Protein AF-A0A7L4PM98-F1 (afdb_monomer)

pLDDT: mean 96.95, std 4.17, range [67.25, 98.81]

Foldseek 3Di:
DKKKKFKAAPVRHTPDIAMDNDQLVNLVVRLVVCVVVVHQQLRIEMEIADEAELSNLVSCLVSNNQEYAYLAYYDPNSLVSCQVSNHWYWYNDDDPDIDTRGNCVVPPDPD

Nearest PDB structures (foldseek):
  2pw9-assembly2_C  TM=9.571E-01  e=1.032E-12  Desulfotalea psychrophila LSv54
  2pw9-assembly1_B  TM=9.572E-01  e=1.253E-12  Desulfotalea psychrophila LSv54
  2pw9-assembly1_A  TM=9.588E-01  e=4.545E-12  Desulfotalea psychrophila LSv54
  2pw9-assembly2_D  TM=9.562E-01  e=6.272E-12  Desulfotalea psychrophila LSv54
  4pde-assembly1_A-2  TM=9.579E-01  e=1.069E-10  Escherichia coli

Structure (mmCIF, N/CA/C/O backbone):
data_AF-A0A7L4PM98-F1
#
_entry.id   AF-A0A7L4PM98-F1
#
loop_
_atom_site.group_PDB
_atom_site.id
_atom_site.type_symbol
_atom_site.label_atom_id
_atom_site.label_alt_id
_atom_site.label_comp_id
_atom_site.label_asym_id
_atom_site.label_entity_id
_atom_site.l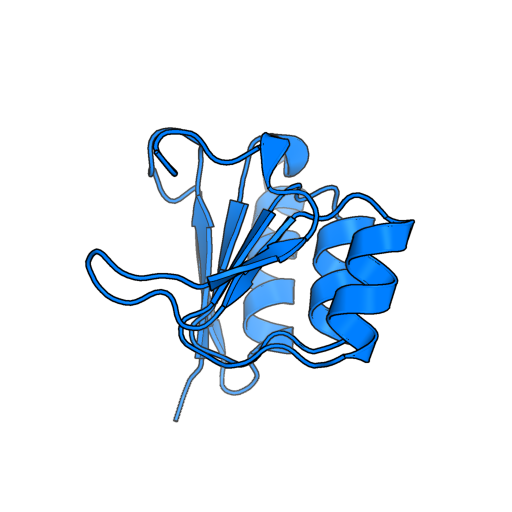abel_seq_id
_atom_site.pdbx_PDB_ins_code
_atom_site.Cartn_x
_atom_site.Cartn_y
_atom_site.Cartn_z
_atom_site.occupancy
_atom_site.B_iso_or_equiv
_atom_site.auth_seq_id
_atom_site.auth_comp_id
_atom_site.auth_asym_id
_atom_site.auth_atom_id
_atom_site.pdbx_PDB_model_num
ATOM 1 N N . GLY A 1 1 ? 12.177 -10.073 -11.512 1.00 82.44 1 GLY A N 1
ATOM 2 C CA . GLY A 1 1 ? 11.255 -10.458 -10.426 1.00 82.44 1 GLY A CA 1
ATOM 3 C C . 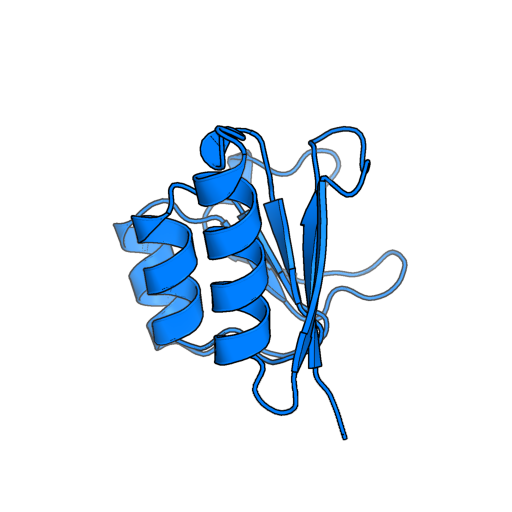GLY A 1 1 ? 10.091 -9.494 -10.414 1.00 82.44 1 GLY A C 1
ATOM 4 O O . GLY A 1 1 ? 10.287 -8.357 -10.826 1.00 82.44 1 GLY A O 1
ATOM 5 N N . THR A 1 2 ? 8.908 -9.945 -10.006 1.00 95.50 2 THR A N 1
ATOM 6 C CA . THR A 1 2 ? 7.680 -9.137 -9.957 1.00 95.50 2 THR A CA 1
ATOM 7 C C . THR A 1 2 ? 7.338 -8.726 -8.525 1.00 95.50 2 THR A C 1
ATOM 9 O O . THR A 1 2 ? 7.875 -9.258 -7.550 1.00 95.50 2 THR A O 1
ATOM 12 N N . HIS A 1 3 ? 6.441 -7.755 -8.411 1.00 98.06 3 HIS A N 1
ATOM 13 C CA . HIS A 1 3 ? 5.789 -7.328 -7.190 1.00 98.06 3 HIS A CA 1
ATOM 14 C C . HIS A 1 3 ? 4.278 -7.470 -7.336 1.00 98.06 3 HIS A C 1
ATOM 16 O O . HIS A 1 3 ? 3.708 -7.051 -8.340 1.00 98.06 3 HIS A O 1
ATOM 22 N N . SER A 1 4 ? 3.640 -7.970 -6.284 1.00 98.25 4 SER A N 1
ATOM 23 C CA . SER A 1 4 ? 2.183 -8.020 -6.168 1.00 98.25 4 SER A CA 1
ATOM 24 C C . SER A 1 4 ? 1.699 -7.021 -5.113 1.00 98.25 4 SER A C 1
ATOM 26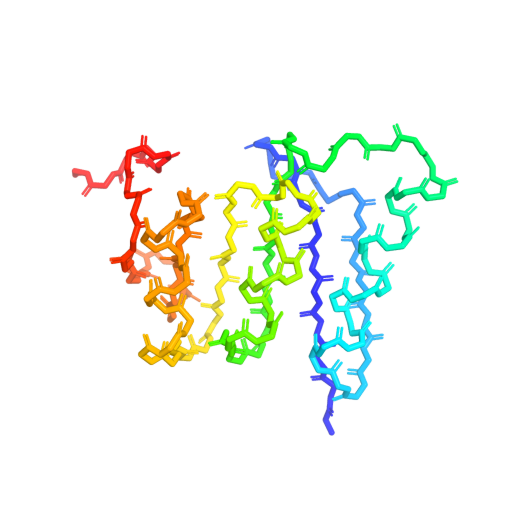 O O . SER A 1 4 ? 2.362 -6.828 -4.078 1.00 98.25 4 SER A O 1
ATOM 28 N N . VAL A 1 5 ? 0.558 -6.390 -5.388 1.00 98.75 5 VAL A N 1
ATOM 29 C CA . VAL A 1 5 ? -0.224 -5.577 -4.451 1.00 98.75 5 VAL A CA 1
ATOM 30 C C . VAL A 1 5 ? -1.669 -6.052 -4.503 1.00 98.75 5 VAL A C 1
ATOM 32 O O . VAL A 1 5 ? -2.252 -6.123 -5.580 1.00 98.75 5 VAL A O 1
ATOM 35 N N . GLY A 1 6 ? -2.243 -6.377 -3.348 1.00 98.69 6 GLY A N 1
ATOM 36 C CA . GLY A 1 6 ? -3.667 -6.676 -3.235 1.00 98.69 6 GLY A CA 1
ATOM 37 C C . GLY A 1 6 ? -4.393 -5.649 -2.382 1.00 98.69 6 GLY A C 1
ATOM 38 O O . GLY A 1 6 ? -3.803 -5.098 -1.451 1.00 98.69 6 GLY A O 1
ATOM 39 N N . LEU A 1 7 ? -5.662 -5.414 -2.705 1.00 98.81 7 LEU A N 1
ATOM 40 C CA . LEU A 1 7 ? -6.594 -4.653 -1.878 1.00 98.81 7 LEU A CA 1
ATOM 41 C C . LEU A 1 7 ? -7.601 -5.623 -1.272 1.00 98.81 7 LEU A C 1
ATOM 43 O O . LEU A 1 7 ? -8.203 -6.426 -1.988 1.00 98.81 7 LEU A O 1
ATOM 47 N N . PHE A 1 8 ? -7.751 -5.565 0.045 1.00 98.69 8 PHE A N 1
ATOM 48 C CA . PHE A 1 8 ? -8.512 -6.537 0.821 1.00 98.69 8 PHE A CA 1
ATOM 49 C C . PHE A 1 8 ? -9.530 -5.838 1.706 1.00 98.69 8 PHE A C 1
ATOM 51 O O . PHE A 1 8 ? -9.220 -4.812 2.305 1.00 98.69 8 PHE A O 1
ATOM 58 N N . SER A 1 9 ? -10.720 -6.418 1.831 1.00 97.69 9 SER A N 1
ATOM 59 C CA . SER A 1 9 ? -11.698 -5.985 2.825 1.00 97.69 9 SER A CA 1
ATOM 60 C C . SER A 1 9 ? -11.225 -6.324 4.237 1.00 97.69 9 SER A C 1
ATOM 62 O O . SER A 1 9 ? -10.346 -7.167 4.435 1.00 97.69 9 SER A O 1
ATOM 64 N N . GLN A 1 10 ? -11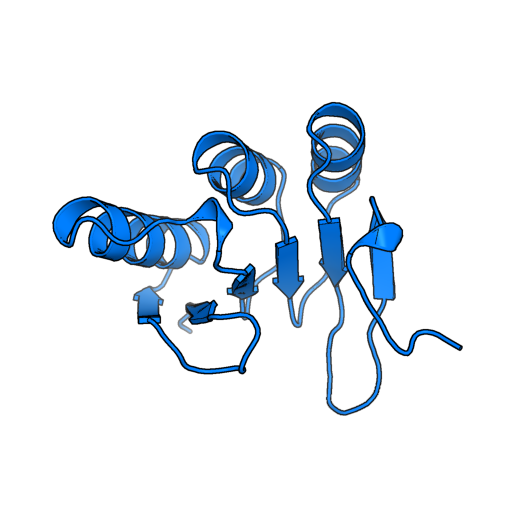.863 -5.734 5.249 1.00 93.19 10 GLN A N 1
ATOM 65 C CA . GLN A 1 10 ? -11.606 -6.078 6.652 1.00 93.19 10 GLN A CA 1
ATOM 66 C C . GLN A 1 10 ? -11.777 -7.582 6.950 1.00 93.19 10 GLN A C 1
ATOM 68 O O . GLN A 1 10 ? -11.084 -8.119 7.812 1.00 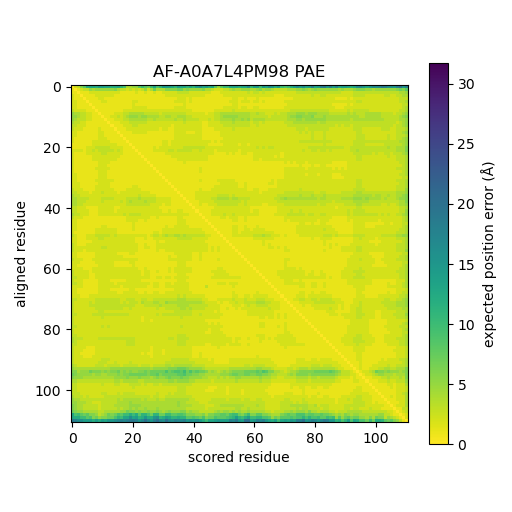93.19 10 GLN A O 1
ATOM 73 N N . GLY A 1 11 ? -12.657 -8.274 6.216 1.00 93.56 11 GLY A N 1
ATOM 74 C CA . GLY A 1 11 ? -12.855 -9.725 6.318 1.00 93.56 11 GLY A CA 1
ATOM 75 C C . GLY A 1 11 ? -11.750 -10.567 5.666 1.00 93.56 11 GLY A C 1
ATOM 76 O O . GLY A 1 11 ? -11.821 -11.791 5.700 1.00 93.56 11 GLY A O 1
ATOM 77 N N . GLY A 1 12 ? -10.742 -9.937 5.056 1.00 93.75 12 GLY A N 1
ATOM 78 C CA . GLY A 1 12 ? -9.645 -10.610 4.361 1.00 93.75 12 GLY A CA 1
ATOM 79 C C . GLY A 1 12 ? -9.984 -11.064 2.940 1.00 93.75 12 GLY A C 1
ATOM 80 O O . GLY A 1 12 ? -9.179 -11.754 2.315 1.00 93.75 12 GLY A O 1
ATOM 81 N N . GLN A 1 13 ? -11.146 -10.680 2.403 1.00 97.44 13 GLN A N 1
ATOM 82 C CA . GLN A 1 13 ? -11.504 -10.975 1.019 1.00 97.44 13 GLN A CA 1
ATOM 83 C C . GLN A 1 13 ? -10.748 -10.033 0.082 1.00 97.44 13 GLN A C 1
ATOM 85 O O . GLN A 1 13 ? -10.788 -8.817 0.258 1.00 97.44 13 GLN A O 1
ATOM 90 N N . ALA A 1 14 ? -10.069 -10.587 -0.920 1.00 97.88 14 ALA A N 1
ATOM 91 C CA . ALA A 1 14 ? -9.414 -9.784 -1.943 1.00 97.88 14 ALA A CA 1
ATOM 92 C C . ALA A 1 14 ? -10.465 -9.150 -2.865 1.00 97.88 14 ALA A C 1
ATOM 94 O O . ALA A 1 14 ? -11.243 -9.868 -3.488 1.00 97.88 14 ALA A O 1
ATOM 95 N N . ALA A 1 15 ? -10.450 -7.823 -2.982 1.00 97.94 15 ALA A N 1
ATOM 96 C CA . ALA A 1 15 ? -11.157 -7.113 -4.046 1.00 97.94 15 ALA A CA 1
ATOM 97 C C . ALA A 1 15 ? -10.396 -7.245 -5.375 1.00 97.94 15 ALA A C 1
ATOM 99 O O . ALA A 1 15 ? -10.991 -7.429 -6.431 1.00 97.94 15 ALA A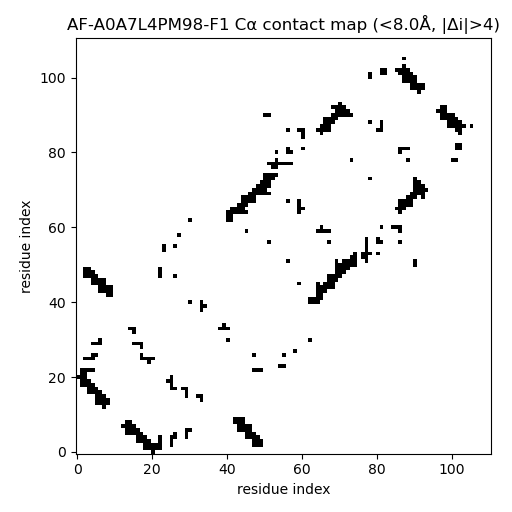 O 1
ATOM 100 N N . ILE A 1 16 ? -9.062 -7.176 -5.312 1.00 98.62 16 ILE A N 1
ATOM 101 C CA . ILE A 1 16 ? -8.163 -7.350 -6.455 1.00 98.62 16 ILE A CA 1
ATOM 102 C C . ILE A 1 16 ? -6.758 -7.713 -5.967 1.00 98.62 16 ILE A C 1
ATOM 104 O O . ILE A 1 16 ? -6.325 -7.270 -4.901 1.00 98.62 16 ILE A O 1
ATOM 108 N N . ILE A 1 17 ? -6.026 -8.487 -6.768 1.00 98.56 17 ILE A N 1
ATOM 109 C CA . ILE A 1 17 ? -4.575 -8.655 -6.660 1.00 98.56 17 ILE A CA 1
ATOM 110 C C . ILE A 1 17 ? -3.977 -8.293 -8.014 1.00 98.56 17 ILE A C 1
ATOM 112 O O . ILE A 1 17 ? -4.324 -8.889 -9.030 1.00 98.56 17 ILE A O 1
ATOM 116 N N . ALA A 1 18 ? -3.085 -7.310 -8.024 1.00 98.62 18 ALA A N 1
ATOM 117 C CA . ALA A 1 18 ? -2.408 -6.844 -9.219 1.00 98.62 18 ALA A CA 1
ATOM 118 C C . ALA A 1 18 ? -0.907 -7.121 -9.132 1.00 98.62 18 ALA A C 1
ATOM 120 O O . ALA A 1 18 ? -0.285 -6.956 -8.079 1.00 9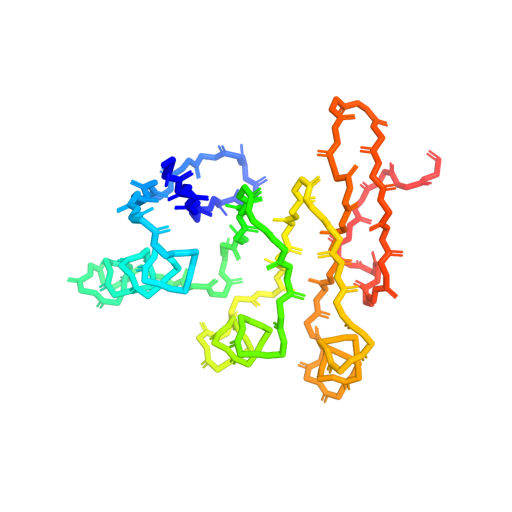8.62 18 ALA A O 1
ATOM 121 N N . GLU A 1 19 ? -0.321 -7.500 -10.265 1.00 98.56 19 GLU A N 1
ATOM 122 C CA . GLU A 1 19 ? 1.111 -7.750 -10.396 1.00 98.56 19 GLU A CA 1
ATOM 123 C C . GLU A 1 19 ? 1.753 -6.808 -11.411 1.00 98.56 19 GLU A C 1
ATOM 125 O O . GLU A 1 19 ? 1.153 -6.401 -12.415 1.00 98.56 19 GLU A O 1
ATOM 130 N N . ASP A 1 20 ? 3.004 -6.453 -11.142 1.00 98.69 20 ASP A N 1
ATOM 131 C CA . ASP A 1 20 ? 3.845 -5.710 -12.070 1.00 98.69 20 ASP A CA 1
ATOM 132 C C . ASP A 1 20 ? 5.331 -5.920 -11.751 1.00 98.69 20 ASP A C 1
ATOM 134 O O . ASP A 1 20 ? 5.693 -6.391 -10.675 1.00 98.69 20 ASP A O 1
ATOM 138 N N . ILE A 1 21 ? 6.221 -5.543 -12.666 1.00 98.19 21 ILE A N 1
ATOM 139 C CA . ILE A 1 21 ? 7.660 -5.483 -12.378 1.00 98.19 21 ILE A CA 1
ATOM 140 C C . ILE A 1 21 ? 7.931 -4.410 -11.307 1.00 98.19 21 ILE A C 1
ATOM 142 O O . ILE A 1 21 ? 8.765 -4.605 -10.422 1.00 98.19 21 ILE A O 1
ATOM 146 N N . GLY A 1 22 ? 7.207 -3.287 -11.348 1.00 97.88 22 GLY A N 1
ATOM 147 C CA . GLY A 1 22 ? 7.303 -2.199 -10.380 1.00 97.88 22 GLY A CA 1
ATOM 148 C C . GLY A 1 22 ? 6.219 -2.260 -9.303 1.00 97.88 22 GLY A C 1
ATOM 149 O O . GLY A 1 22 ? 5.029 -2.249 -9.596 1.00 97.88 22 GLY A O 1
ATOM 150 N N . ARG A 1 23 ? 6.604 -2.209 -8.022 1.00 97.81 23 ARG A N 1
ATOM 151 C CA . ARG A 1 23 ? 5.640 -2.161 -6.898 1.00 97.81 23 ARG A CA 1
ATOM 152 C C . ARG A 1 23 ? 4.674 -0.970 -6.952 1.00 97.81 23 ARG A C 1
ATOM 154 O O . ARG A 1 23 ? 3.557 -1.072 -6.459 1.00 97.81 23 ARG A O 1
ATOM 161 N N . HIS A 1 24 ? 5.109 0.147 -7.532 1.00 98.50 24 HIS A N 1
ATOM 162 C CA . HIS A 1 24 ? 4.280 1.338 -7.721 1.00 98.50 24 HIS A CA 1
ATOM 163 C C . HIS A 1 24 ? 3.175 1.076 -8.735 1.00 98.50 24 HIS A C 1
ATOM 165 O O . HIS A 1 24 ? 2.016 1.304 -8.426 1.00 98.50 24 HIS A O 1
ATOM 171 N N . ASN A 1 25 ? 3.529 0.490 -9.877 1.00 98.56 25 ASN A N 1
ATOM 172 C CA . ASN A 1 25 ? 2.576 0.119 -10.916 1.00 98.56 25 ASN A CA 1
ATOM 173 C C . ASN A 1 25 ? 1.592 -0.948 -10.424 1.00 98.56 25 ASN A C 1
ATOM 175 O O . ASN A 1 25 ? 0.413 -0.887 -10.747 1.00 98.56 25 ASN A O 1
ATOM 179 N N . ALA A 1 26 ? 2.054 -1.917 -9.625 1.00 98.75 26 ALA A N 1
ATOM 180 C CA . ALA A 1 26 ? 1.166 -2.907 -9.018 1.00 98.75 26 ALA A CA 1
ATOM 181 C C . ALA A 1 26 ? 0.108 -2.239 -8.117 1.00 98.75 26 ALA A C 1
ATOM 183 O O . ALA A 1 26 ? -1.068 -2.584 -8.193 1.00 98.75 26 ALA A O 1
ATOM 184 N N . LEU A 1 27 ? 0.503 -1.244 -7.311 1.00 98.81 27 LEU A N 1
ATOM 185 C CA . LEU A 1 27 ? -0.432 -0.455 -6.503 1.00 98.81 27 LEU A CA 1
ATOM 186 C C . LEU A 1 27 ? -1.380 0.380 -7.376 1.00 98.81 27 LEU A C 1
ATOM 188 O O . LEU A 1 27 ? -2.582 0.369 -7.131 1.00 98.81 27 LEU A O 1
ATOM 192 N N . ASP A 1 28 ? -0.860 1.053 -8.404 1.00 98.75 28 ASP A N 1
ATOM 193 C CA . ASP A 1 28 ? -1.664 1.885 -9.308 1.00 98.75 28 ASP A CA 1
ATOM 194 C C . ASP A 1 28 ? -2.721 1.055 -10.049 1.00 98.75 28 ASP A C 1
ATOM 196 O O . ASP A 1 28 ? -3.872 1.473 -10.140 1.00 98.75 28 ASP A O 1
ATOM 200 N N . LYS A 1 29 ? -2.370 -0.153 -10.511 1.00 98.81 29 LYS A N 1
ATOM 201 C CA . LYS A 1 29 ? -3.321 -1.098 -11.118 1.00 98.81 29 LYS A CA 1
ATOM 202 C C . LYS A 1 29 ? -4.416 -1.514 -10.139 1.00 98.81 29 LYS A C 1
ATOM 204 O O . LYS A 1 29 ? -5.579 -1.554 -10.524 1.00 98.81 29 LYS A O 1
ATOM 209 N N . ALA A 1 30 ? -4.057 -1.818 -8.891 1.00 98.81 30 ALA A N 1
ATOM 210 C CA . ALA A 1 30 ? -5.028 -2.217 -7.877 1.00 98.81 30 ALA A CA 1
ATOM 211 C C . ALA A 1 30 ? -6.002 -1.071 -7.544 1.00 98.81 30 ALA A C 1
ATOM 213 O O . ALA A 1 30 ? -7.213 -1.280 -7.537 1.00 98.81 30 ALA A O 1
ATOM 214 N N . ILE A 1 31 ? -5.486 0.149 -7.350 1.00 98.81 31 ILE A N 1
ATOM 215 C CA . ILE A 1 31 ? -6.303 1.353 -7.130 1.00 98.81 31 ILE A CA 1
ATOM 216 C C . ILE A 1 31 ? -7.198 1.618 -8.344 1.00 98.81 31 ILE A C 1
ATOM 218 O O . ILE A 1 31 ? -8.408 1.764 -8.197 1.00 98.81 31 ILE A O 1
ATOM 222 N N . GLY A 1 32 ? -6.619 1.641 -9.546 1.00 98.69 32 GLY A N 1
ATOM 223 C CA . GLY A 1 32 ? -7.344 1.902 -10.788 1.00 98.69 32 GLY A CA 1
ATOM 224 C C . GLY A 1 32 ? -8.458 0.889 -11.050 1.00 98.69 32 GLY A C 1
ATOM 225 O O . GLY A 1 32 ? -9.536 1.276 -11.495 1.00 98.69 32 GLY A O 1
ATOM 226 N N . HIS A 1 33 ? -8.237 -0.386 -10.712 1.00 98.69 33 HIS A N 1
ATOM 227 C CA . HIS A 1 33 ? -9.271 -1.416 -10.782 1.00 98.69 33 HIS A CA 1
ATOM 228 C C . HIS A 1 33 ? -10.461 -1.077 -9.881 1.00 98.69 33 HIS A C 1
ATOM 230 O O . HIS A 1 33 ? -11.586 -1.060 -10.367 1.00 98.69 33 HIS A O 1
ATOM 236 N N . CYS A 1 34 ? -10.233 -0.781 -8.598 1.00 98.50 34 CYS A N 1
ATOM 237 C CA . CYS A 1 34 ? -11.312 -0.428 -7.671 1.00 98.50 34 CYS A CA 1
ATOM 238 C C . CYS A 1 34 ? -12.068 0.831 -8.108 1.00 98.50 34 CYS A C 1
ATOM 240 O O . CYS A 1 34 ? -13.293 0.817 -8.114 1.00 98.50 34 CYS A O 1
ATOM 242 N N . LEU A 1 35 ? -11.356 1.869 -8.562 1.00 98.25 35 LEU A N 1
ATOM 243 C CA . LEU A 1 35 ? -11.983 3.085 -9.093 1.00 98.25 35 LEU A CA 1
ATOM 244 C C . LEU A 1 35 ? -12.842 2.814 -10.335 1.00 98.25 35 LEU A C 1
ATOM 246 O O . LEU A 1 35 ? -13.882 3.433 -10.502 1.00 98.25 35 LEU A O 1
ATOM 250 N N . SER A 1 36 ? -12.427 1.882 -11.197 1.00 98.31 36 SER A N 1
ATOM 251 C CA . SER A 1 36 ? -13.181 1.526 -12.411 1.00 98.31 36 SER A CA 1
ATOM 252 C C . SER A 1 36 ? -14.408 0.648 -12.134 1.00 98.31 36 SER A C 1
ATOM 254 O O . SER A 1 36 ? -15.197 0.420 -13.045 1.00 98.31 36 SER A O 1
ATOM 256 N N . HIS A 1 37 ? -14.546 0.131 -10.909 1.00 97.56 37 HIS A N 1
ATOM 257 C CA . HIS A 1 37 ? -15.645 -0.740 -10.479 1.00 97.56 37 HIS A CA 1
ATOM 258 C C . HIS A 1 37 ? -16.431 -0.142 -9.301 1.00 97.56 37 HIS A C 1
ATOM 260 O O . HIS A 1 37 ? -17.096 -0.886 -8.585 1.00 97.56 37 HIS A O 1
ATOM 266 N N . ASP A 1 38 ? -16.311 1.172 -9.068 1.00 96.69 38 ASP A N 1
ATOM 267 C CA . ASP A 1 38 ? -16.987 1.903 -7.985 1.00 96.69 38 ASP A CA 1
ATOM 268 C C . ASP A 1 38 ? -16.811 1.258 -6.595 1.00 96.69 38 ASP A C 1
ATOM 270 O O . ASP A 1 38 ? -17.684 1.326 -5.729 1.00 96.69 38 ASP A O 1
ATOM 274 N N . GLN A 1 39 ? -15.662 0.616 -6.371 1.00 96.81 39 GLN A N 1
ATOM 275 C CA . GLN A 1 39 ? -15.356 -0.041 -5.108 1.00 96.81 39 GLN A CA 1
ATOM 276 C C . GLN A 1 39 ? -14.764 0.985 -4.124 1.00 96.81 39 GLN A C 1
ATOM 278 O O . GLN A 1 39 ? -13.695 1.535 -4.417 1.00 96.81 39 GLN A O 1
ATOM 283 N N . PRO A 1 40 ? -15.382 1.208 -2.946 1.00 97.00 40 PRO A N 1
ATOM 284 C CA . PRO A 1 40 ? -14.886 2.162 -1.956 1.00 97.00 40 PRO A CA 1
ATOM 285 C C . PRO A 1 40 ? -13.541 1.693 -1.393 1.00 97.00 40 PRO A C 1
ATOM 287 O O . PRO A 1 40 ? -13.413 0.593 -0.851 1.00 97.00 40 PRO A O 1
ATOM 290 N N . LEU A 1 41 ? -12.510 2.519 -1.562 1.00 98.50 41 LEU A N 1
ATOM 291 C CA . LEU A 1 41 ? -11.134 2.201 -1.173 1.00 98.50 41 LEU A CA 1
ATOM 292 C C . LEU A 1 41 ? -10.895 2.418 0.324 1.00 98.50 41 LEU A C 1
ATOM 294 O O . LEU A 1 41 ? -10.010 1.781 0.897 1.00 98.50 41 LEU A O 1
ATOM 298 N N . GLU A 1 42 ? -11.699 3.271 0.955 1.00 98.12 42 GLU A N 1
ATOM 299 C CA . GLU A 1 42 ? -11.703 3.533 2.395 1.00 98.12 42 GLU A CA 1
ATOM 300 C C . GLU A 1 42 ? -12.065 2.305 3.245 1.00 98.12 42 GLU A C 1
ATOM 302 O O . GLU A 1 42 ? -11.630 2.207 4.394 1.00 98.12 42 GLU A O 1
ATOM 307 N N . ASP A 1 43 ? -12.772 1.334 2.661 1.00 97.12 43 ASP A N 1
ATOM 308 C CA . ASP A 1 43 ? -13.152 0.070 3.304 1.00 97.12 43 ASP A CA 1
ATOM 309 C C . ASP A 1 43 ? -12.118 -1.051 3.091 1.00 97.12 43 ASP A C 1
ATOM 311 O O . ASP A 1 43 ? -12.284 -2.179 3.577 1.00 97.12 43 ASP A O 1
ATOM 315 N N . LEU A 1 44 ? -11.042 -0.766 2.349 1.00 98.56 44 LEU A N 1
ATOM 316 C CA . LEU A 1 44 ? -10.019 -1.734 1.970 1.00 98.56 44 LEU A CA 1
ATOM 317 C C . LEU A 1 44 ? -8.663 -1.407 2.604 1.00 98.56 44 LEU A C 1
ATOM 319 O O . LEU A 1 44 ? -8.341 -0.266 2.912 1.00 98.56 44 LEU A O 1
ATOM 323 N N . PHE A 1 45 ? -7.802 -2.409 2.747 1.00 98.56 45 PHE A N 1
ATOM 324 C CA . PHE A 1 45 ? -6.389 -2.208 3.062 1.00 98.56 45 PHE A CA 1
ATOM 325 C C . PHE A 1 45 ? -5.497 -2.771 1.958 1.00 98.56 45 PHE A C 1
ATOM 327 O O . PHE A 1 45 ? -5.823 -3.770 1.314 1.00 98.56 45 PHE A O 1
ATOM 334 N N . ALA A 1 46 ? -4.341 -2.142 1.756 1.00 98.75 46 ALA A N 1
ATOM 335 C CA . ALA A 1 46 ? -3.352 -2.590 0.786 1.00 98.75 46 ALA A CA 1
ATOM 336 C C . ALA A 1 46 ? -2.350 -3.556 1.421 1.00 98.75 46 ALA A C 1
ATOM 338 O O . ALA A 1 46 ? -1.794 -3.275 2.480 1.00 98.75 46 ALA A O 1
ATOM 339 N N . ALA A 1 47 ? -2.041 -4.659 0.742 1.00 98.44 47 ALA A N 1
ATOM 340 C CA . ALA A 1 47 ? -0.927 -5.537 1.088 1.00 98.44 47 ALA A CA 1
ATOM 341 C C . ALA A 1 47 ? 0.066 -5.602 -0.075 1.00 98.44 47 ALA A C 1
ATOM 343 O O . ALA A 1 47 ? -0.304 -5.960 -1.191 1.00 98.44 47 ALA A O 1
ATOM 344 N N . SER A 1 48 ? 1.333 -5.268 0.177 1.00 98.38 48 SER A N 1
ATOM 345 C CA . SER A 1 48 ? 2.390 -5.219 -0.836 1.00 98.38 48 SER A CA 1
ATOM 346 C C . SER A 1 48 ? 3.540 -6.179 -0.535 1.00 98.38 48 SER A C 1
ATOM 348 O O . SER A 1 48 ? 3.983 -6.360 0.601 1.00 98.38 48 SER A O 1
ATOM 350 N N . THR A 1 49 ? 4.097 -6.763 -1.590 1.00 97.88 49 THR A N 1
ATOM 351 C CA . THR A 1 49 ? 5.337 -7.552 -1.517 1.00 97.88 49 THR A CA 1
ATOM 352 C C . THR A 1 49 ? 6.606 -6.690 -1.436 1.00 97.88 49 THR A C 1
ATOM 354 O O . THR A 1 49 ? 7.649 -7.181 -1.004 1.00 97.88 49 THR A O 1
ATOM 357 N N . GLY A 1 50 ? 6.547 -5.421 -1.859 1.00 96.88 50 GLY A N 1
ATOM 358 C CA . GLY A 1 50 ? 7.694 -4.508 -1.940 1.00 96.88 50 GLY A CA 1
ATOM 359 C C . GLY A 1 50 ? 7.764 -3.507 -0.785 1.00 96.88 50 GLY A C 1
ATOM 360 O O . GLY A 1 50 ? 6.821 -3.363 -0.019 1.00 96.88 50 GLY A O 1
ATOM 361 N N . ARG A 1 51 ? 8.880 -2.775 -0.663 1.00 98.25 51 ARG A N 1
ATOM 362 C CA . ARG A 1 51 ? 9.042 -1.713 0.353 1.00 98.25 51 ARG A CA 1
ATOM 363 C C . ARG A 1 51 ? 8.000 -0.604 0.208 1.00 98.25 51 ARG A C 1
ATOM 365 O O . ARG A 1 51 ? 7.736 -0.169 -0.912 1.00 98.25 51 ARG A O 1
ATOM 372 N N . ILE A 1 52 ? 7.555 -0.046 1.329 1.00 98.75 52 ILE A N 1
ATOM 373 C CA . ILE A 1 52 ? 6.673 1.126 1.356 1.00 98.75 52 ILE A CA 1
ATOM 374 C C . ILE A 1 52 ? 7.542 2.384 1.238 1.00 98.75 52 ILE A C 1
ATOM 376 O O . ILE A 1 52 ? 8.228 2.782 2.182 1.00 98.75 52 ILE A O 1
ATOM 380 N N . SER A 1 53 ? 7.563 2.985 0.046 1.00 98.62 53 SER A N 1
ATOM 381 C CA . SER A 1 53 ? 8.194 4.292 -0.190 1.00 98.62 53 SER A CA 1
ATOM 382 C C . SER A 1 53 ? 7.212 5.440 0.036 1.00 98.62 53 SER A C 1
ATOM 384 O O . SER A 1 53 ? 6.004 5.223 0.069 1.00 98.62 53 SER A O 1
ATOM 386 N N . SER A 1 54 ? 7.723 6.671 0.100 1.00 98.69 54 SER A N 1
ATOM 387 C CA . SER A 1 54 ? 6.913 7.893 0.198 1.00 98.69 54 SER A CA 1
ATOM 388 C C . SER A 1 54 ? 5.812 7.969 -0.860 1.00 98.69 54 SER A C 1
ATOM 390 O O . SER A 1 54 ? 4.670 8.245 -0.520 1.00 98.69 54 SER A O 1
ATOM 392 N N . ASP A 1 55 ? 6.125 7.638 -2.116 1.00 98.62 55 ASP A N 1
ATOM 393 C CA . ASP A 1 55 ? 5.134 7.622 -3.202 1.00 98.62 55 ASP A CA 1
ATOM 394 C C . ASP A 1 55 ? 4.002 6.608 -2.964 1.00 98.62 55 ASP A C 1
ATOM 396 O O . ASP A 1 55 ? 2.836 6.918 -3.176 1.00 98.62 55 ASP A O 1
ATOM 400 N N . MET A 1 56 ? 4.314 5.420 -2.432 1.00 98.69 56 MET A N 1
ATOM 401 C CA . MET A 1 56 ? 3.284 4.423 -2.114 1.00 98.69 56 MET A CA 1
ATOM 402 C C . MET A 1 56 ? 2.379 4.908 -0.980 1.00 98.69 56 MET A C 1
ATOM 404 O O . MET A 1 56 ? 1.164 4.768 -1.065 1.00 98.69 56 MET A O 1
ATOM 408 N N . ALA A 1 57 ? 2.965 5.516 0.057 1.00 98.81 57 ALA A N 1
ATOM 409 C CA . ALA A 1 57 ? 2.202 6.104 1.153 1.00 98.81 57 ALA A CA 1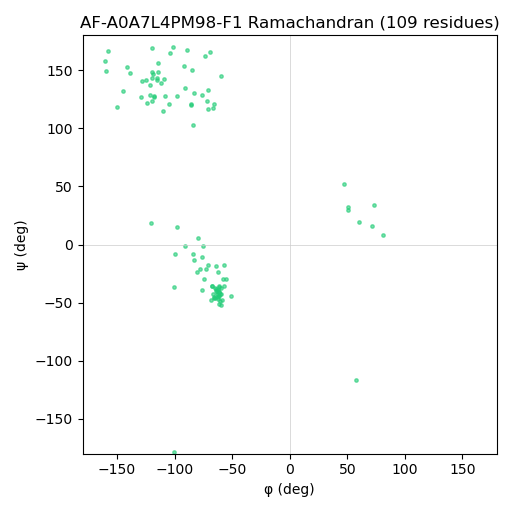
ATOM 410 C C . ALA A 1 57 ? 1.305 7.255 0.666 1.00 98.81 57 ALA A C 1
ATOM 412 O O . ALA A 1 57 ? 0.134 7.316 1.039 1.00 98.81 57 ALA A O 1
ATOM 413 N N . LEU A 1 58 ? 1.813 8.133 -0.209 1.00 98.69 58 LEU A N 1
ATOM 414 C CA . LEU A 1 58 ? 1.023 9.208 -0.817 1.00 98.69 58 LEU A CA 1
ATOM 415 C C . LEU A 1 58 ? -0.125 8.661 -1.660 1.00 98.69 58 LEU A C 1
ATOM 417 O O . LEU A 1 58 ? -1.241 9.151 -1.529 1.00 98.69 58 LEU A O 1
ATOM 421 N N . LYS A 1 59 ? 0.120 7.641 -2.488 1.00 98.75 59 LYS A N 1
ATOM 422 C CA . LYS A 1 59 ? -0.913 7.002 -3.312 1.00 98.75 59 LYS A CA 1
ATOM 423 C C . LYS A 1 59 ? -2.027 6.403 -2.464 1.00 98.75 59 LYS A C 1
ATOM 425 O O . LYS A 1 59 ? -3.182 6.731 -2.702 1.00 98.75 59 LYS A O 1
ATOM 430 N N . CYS A 1 60 ? -1.692 5.627 -1.430 1.00 98.75 60 CYS A N 1
ATOM 431 C CA . CYS A 1 60 ? -2.688 5.101 -0.493 1.00 98.75 60 CYS A CA 1
ATOM 432 C C . CYS A 1 60 ? -3.475 6.222 0.195 1.00 98.75 60 CYS A C 1
ATOM 434 O O . CYS A 1 60 ? -4.698 6.195 0.184 1.00 98.75 60 CYS A O 1
ATOM 436 N N . SER A 1 61 ? -2.785 7.241 0.715 1.00 98.44 61 SER A N 1
ATOM 437 C CA . SER A 1 61 ? -3.433 8.361 1.413 1.00 98.44 61 SER A CA 1
ATOM 438 C C . SER A 1 61 ? -4.373 9.150 0.495 1.00 98.44 61 SER A C 1
ATOM 440 O O . SER A 1 61 ? -5.491 9.485 0.876 1.00 98.44 61 SER A O 1
ATOM 442 N N . ARG A 1 62 ? -3.949 9.437 -0.743 1.00 98.38 62 ARG A N 1
ATOM 443 C CA . ARG A 1 62 ? -4.774 10.144 -1.739 1.00 98.38 62 ARG A CA 1
ATOM 444 C C . ARG A 1 62 ? -5.963 9.309 -2.193 1.00 98.38 62 ARG A C 1
ATOM 446 O O . ARG A 1 62 ? -7.027 9.867 -2.416 1.00 98.38 62 ARG A O 1
ATOM 453 N N . ALA A 1 63 ? -5.777 7.998 -2.297 1.00 98.44 63 ALA A N 1
ATOM 454 C CA . ALA A 1 63 ? -6.822 7.040 -2.622 1.00 98.44 63 ALA A CA 1
ATOM 455 C C . ALA A 1 63 ? -7.720 6.685 -1.421 1.00 98.44 63 ALA A C 1
ATOM 457 O O . ALA A 1 63 ? -8.551 5.798 -1.545 1.00 98.44 63 ALA A O 1
ATOM 458 N N . GLN A 1 64 ? -7.534 7.346 -0.270 1.00 98.19 64 GLN A N 1
ATOM 459 C CA . GLN A 1 64 ? -8.272 7.113 0.978 1.00 98.19 64 GLN A CA 1
ATOM 460 C C . GLN A 1 64 ? -8.148 5.691 1.548 1.00 98.19 64 GLN A C 1
ATOM 462 O O . GLN A 1 64 ? -8.911 5.319 2.427 1.00 98.19 64 GLN A O 1
ATOM 467 N N . ILE A 1 65 ? -7.133 4.923 1.141 1.00 98.75 65 ILE A N 1
ATOM 468 C CA . ILE A 1 65 ? -6.845 3.608 1.723 1.00 98.75 65 ILE A CA 1
ATOM 469 C C . ILE A 1 65 ? -6.285 3.815 3.145 1.00 98.75 65 ILE A C 1
ATOM 471 O O . ILE A 1 65 ? -5.191 4.373 3.279 1.00 98.75 65 ILE A O 1
ATOM 475 N N . PRO A 1 66 ? -6.960 3.354 4.215 1.00 98.38 66 PRO A N 1
ATOM 476 C CA . PRO A 1 66 ? -6.582 3.643 5.603 1.00 98.38 66 PRO A CA 1
ATOM 477 C C . PRO A 1 66 ? -5.326 2.915 6.101 1.00 98.38 66 PRO A C 1
ATOM 479 O O . PRO A 1 66 ? -4.722 3.338 7.092 1.00 98.38 66 PRO A O 1
ATOM 482 N N . LEU A 1 67 ? -4.940 1.806 5.464 1.00 98.56 67 LEU A N 1
ATOM 483 C CA . LEU A 1 67 ? -3.870 0.923 5.929 1.00 98.56 67 LEU A CA 1
ATOM 484 C C . LEU A 1 67 ? -3.088 0.332 4.752 1.00 98.56 67 LEU A C 1
ATOM 486 O O . LEU A 1 67 ? -3.671 -0.228 3.824 1.00 98.56 67 LEU A O 1
ATOM 490 N N . ILE A 1 68 ? -1.757 0.387 4.836 1.00 98.69 68 ILE A N 1
ATOM 491 C CA . ILE A 1 68 ? -0.858 -0.381 3.971 1.00 98.69 68 ILE A CA 1
ATOM 492 C C . ILE A 1 68 ? 0.049 -1.298 4.798 1.00 98.69 68 ILE A C 1
ATOM 494 O O . ILE A 1 68 ? 0.740 -0.878 5.728 1.00 98.69 68 ILE A O 1
ATOM 498 N N . VAL A 1 69 ? 0.063 -2.570 4.414 1.00 98.38 69 VAL A N 1
ATOM 499 C CA . VAL A 1 69 ? 0.867 -3.644 4.992 1.00 98.38 69 VAL A CA 1
ATOM 500 C C . VAL A 1 69 ? 1.909 -4.089 3.974 1.00 98.38 69 VAL A C 1
ATOM 502 O O . VAL A 1 69 ? 1.620 -4.230 2.786 1.00 98.38 69 VAL A O 1
ATOM 505 N N . SER A 1 70 ? 3.135 -4.349 4.418 1.00 98.31 70 SER A N 1
ATOM 506 C CA . SER A 1 70 ? 4.187 -4.861 3.547 1.00 98.31 70 SER A CA 1
ATOM 507 C C . SER A 1 70 ? 5.048 -5.941 4.192 1.00 98.31 70 SER A C 1
ATOM 509 O O . SER A 1 70 ? 5.354 -5.906 5.384 1.00 98.31 70 SER A O 1
ATOM 511 N N . ARG A 1 71 ? 5.514 -6.882 3.361 1.00 96.75 71 ARG A N 1
ATOM 512 C CA . ARG A 1 71 ? 6.579 -7.842 3.711 1.00 96.75 71 ARG A CA 1
ATOM 513 C C . ARG A 1 71 ? 7.968 -7.198 3.810 1.00 96.75 71 ARG A C 1
ATOM 515 O O . ARG A 1 71 ? 8.892 -7.827 4.334 1.00 96.75 71 ARG A O 1
ATOM 522 N N . GLY A 1 72 ? 8.137 -6.006 3.241 1.00 96.50 72 GLY A N 1
ATOM 523 C CA . GLY A 1 72 ? 9.385 -5.255 3.175 1.00 96.50 72 GLY A CA 1
ATOM 524 C C . GLY A 1 72 ? 9.479 -4.133 4.208 1.00 96.50 72 GLY A C 1
ATOM 525 O O . GLY A 1 72 ? 8.581 -3.920 5.021 1.00 96.50 72 GLY A O 1
ATOM 526 N N . ALA A 1 73 ? 10.601 -3.415 4.149 1.00 97.62 73 ALA A N 1
ATOM 527 C CA . ALA A 1 73 ? 10.860 -2.240 4.973 1.00 97.62 73 ALA A CA 1
ATOM 528 C C . ALA A 1 73 ? 10.042 -1.016 4.524 1.00 97.62 73 ALA A C 1
ATOM 530 O O . ALA A 1 73 ? 9.613 -0.925 3.369 1.00 97.62 73 ALA A O 1
ATOM 531 N N . THR A 1 74 ? 9.939 -0.036 5.415 1.00 98.06 74 THR A N 1
ATOM 532 C CA . THR A 1 74 ? 9.315 1.270 5.171 1.00 98.06 74 THR A CA 1
ATOM 533 C C . THR A 1 74 ? 10.365 2.376 5.267 1.00 98.06 74 THR A C 1
ATOM 535 O O . THR A 1 74 ? 11.274 2.289 6.089 1.00 98.06 74 THR A O 1
ATOM 538 N N . THR A 1 75 ? 10.276 3.413 4.426 1.00 98.56 75 THR A N 1
ATOM 539 C CA . THR A 1 75 ? 11.198 4.563 4.495 1.00 98.56 75 THR A CA 1
ATOM 540 C C . THR A 1 75 ? 10.737 5.610 5.511 1.00 98.56 75 THR A C 1
ATOM 542 O O . THR A 1 75 ? 9.540 5.821 5.683 1.00 98.56 75 THR A O 1
ATOM 545 N N . SER A 1 76 ? 11.666 6.347 6.128 1.00 98.50 76 SER A N 1
ATOM 546 C CA . SER A 1 76 ? 11.329 7.398 7.108 1.00 98.50 76 SER A CA 1
ATOM 547 C C . SER A 1 76 ? 10.392 8.469 6.541 1.00 98.50 76 SER A C 1
ATOM 549 O O . SER A 1 76 ? 9.499 8.941 7.235 1.00 98.50 76 SER A O 1
ATOM 551 N N . LEU A 1 77 ? 10.538 8.815 5.256 1.00 98.62 77 LEU A N 1
ATOM 552 C CA . LEU A 1 77 ? 9.633 9.763 4.605 1.00 98.62 77 LEU A CA 1
ATOM 553 C C . LEU A 1 77 ? 8.212 9.199 4.445 1.00 98.62 77 LEU A C 1
ATOM 555 O O . LEU A 1 77 ? 7.253 9.949 4.587 1.00 98.62 77 LEU A O 1
ATOM 559 N N . ALA A 1 78 ? 8.057 7.894 4.193 1.00 98.81 78 ALA A N 1
ATOM 560 C CA . ALA A 1 78 ? 6.738 7.259 4.176 1.00 98.81 78 ALA A CA 1
ATOM 561 C C . ALA A 1 78 ? 6.067 7.328 5.556 1.00 98.81 78 ALA A C 1
ATOM 563 O O . ALA A 1 78 ? 4.880 7.627 5.628 1.00 98.81 78 ALA A O 1
ATOM 564 N N . LEU A 1 79 ? 6.836 7.136 6.636 1.00 98.75 79 LEU A N 1
ATOM 565 C CA . LEU A 1 79 ? 6.344 7.307 8.009 1.00 98.75 79 LEU A CA 1
ATOM 566 C C . LEU A 1 79 ? 5.899 8.749 8.271 1.00 98.75 79 LEU A C 1
ATOM 568 O O . LEU A 1 79 ? 4.790 8.971 8.737 1.00 98.75 79 LEU A O 1
ATOM 572 N N . ALA A 1 80 ? 6.711 9.738 7.888 1.00 98.69 80 ALA A N 1
ATOM 573 C CA . ALA A 1 80 ? 6.361 11.149 8.052 1.00 98.69 80 ALA A CA 1
ATOM 574 C C . ALA A 1 80 ? 5.092 11.550 7.274 1.00 98.69 80 ALA A C 1
ATOM 576 O O . ALA A 1 80 ? 4.306 12.368 7.750 1.00 98.69 80 ALA A O 1
ATOM 577 N N . ILE A 1 81 ? 4.879 10.985 6.080 1.00 98.69 81 ILE A N 1
ATOM 578 C CA . ILE A 1 81 ? 3.632 11.162 5.321 1.00 98.69 81 ILE A CA 1
ATOM 579 C C . ILE A 1 81 ? 2.467 10.517 6.066 1.00 98.69 81 ILE A C 1
ATOM 581 O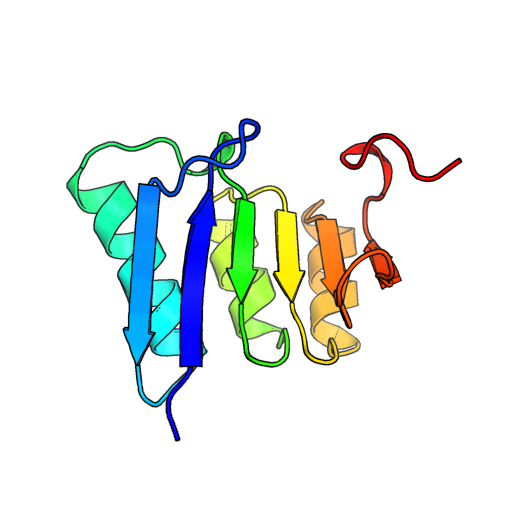 O . ILE A 1 81 ? 1.412 11.133 6.200 1.00 98.69 81 ILE A O 1
ATOM 585 N N . ALA A 1 82 ? 2.654 9.299 6.561 1.00 98.56 82 ALA A N 1
ATOM 586 C CA . ALA A 1 82 ? 1.613 8.545 7.232 1.00 98.56 82 ALA A CA 1
ATOM 587 C C . ALA A 1 82 ? 1.135 9.198 8.534 1.00 98.56 82 ALA A C 1
ATOM 589 O O . ALA A 1 82 ? -0.067 9.278 8.762 1.00 98.56 82 ALA A O 1
ATOM 590 N N . GLU A 1 83 ? 2.046 9.759 9.328 1.00 98.38 83 GLU A N 1
ATOM 591 C CA . GLU A 1 83 ? 1.693 10.542 10.520 1.00 98.38 83 GLU A CA 1
ATOM 592 C C . GLU A 1 83 ? 0.855 11.782 10.171 1.00 98.38 83 GLU A C 1
ATOM 594 O O . GLU A 1 83 ? -0.132 12.080 10.833 1.00 98.38 83 GLU A O 1
ATOM 599 N N . LYS A 1 84 ? 1.186 12.483 9.078 1.00 98.38 84 LYS A N 1
ATOM 600 C CA . LYS A 1 84 ? 0.449 13.688 8.649 1.00 98.38 84 LYS A CA 1
ATOM 601 C C . LYS A 1 84 ? -0.908 13.397 8.011 1.00 98.38 84 LYS A C 1
ATOM 603 O O . LYS A 1 84 ? -1.789 14.248 8.038 1.00 98.38 84 LYS A O 1
ATOM 608 N N . THR A 1 85 ? -1.044 12.243 7.371 1.00 98.31 85 THR A N 1
ATOM 609 C CA . THR A 1 85 ? -2.242 11.856 6.602 1.00 98.31 85 THR A CA 1
ATOM 610 C C . THR A 1 85 ? -3.166 10.930 7.378 1.00 98.31 85 THR A C 1
ATOM 612 O O . THR A 1 85 ? -4.264 10.631 6.920 1.00 98.31 85 THR A O 1
ATOM 615 N N . GLY A 1 86 ? -2.723 10.450 8.539 1.00 98.19 86 GLY A N 1
ATOM 616 C CA . GLY A 1 86 ? -3.432 9.439 9.300 1.00 98.19 86 GLY A CA 1
ATOM 617 C C . GLY A 1 86 ? -3.377 8.048 8.666 1.00 98.19 86 GLY A C 1
ATOM 618 O O . GLY A 1 86 ? -4.179 7.217 9.064 1.00 98.19 86 GLY A O 1
ATOM 619 N N . LEU A 1 87 ? -2.485 7.752 7.712 1.00 98.69 87 LEU A N 1
ATOM 620 C CA . LEU A 1 87 ? -2.316 6.406 7.139 1.00 98.69 87 LEU A CA 1
ATOM 621 C C . LEU A 1 87 ? -1.669 5.456 8.161 1.00 98.69 87 LEU A C 1
ATOM 623 O O . LEU A 1 87 ? -0.648 5.782 8.772 1.00 98.69 87 LEU A O 1
ATOM 627 N N . SER A 1 88 ? -2.210 4.253 8.335 1.00 98.69 88 SER A N 1
ATOM 628 C CA . SER A 1 88 ? -1.542 3.203 9.112 1.00 98.69 88 SER A CA 1
ATOM 629 C C . SER A 1 88 ? -0.516 2.475 8.241 1.00 98.69 88 SER A C 1
ATOM 631 O O . SER A 1 88 ? -0.832 2.041 7.131 1.00 98.69 88 SER A O 1
ATOM 633 N N . ILE A 1 89 ? 0.716 2.325 8.735 1.00 98.75 89 ILE A N 1
ATOM 634 C CA . ILE A 1 89 ? 1.765 1.557 8.056 1.00 98.75 89 ILE A CA 1
ATOM 635 C C . ILE A 1 89 ? 2.198 0.368 8.906 1.00 98.75 89 ILE A C 1
ATOM 637 O O . ILE A 1 89 ? 2.648 0.519 10.043 1.00 98.75 89 ILE A O 1
ATOM 641 N N . VAL A 1 90 ? 2.167 -0.810 8.284 1.00 98.44 90 VAL A N 1
ATOM 642 C CA . VAL A 1 90 ? 2.761 -2.040 8.806 1.00 98.44 90 VAL A CA 1
ATOM 643 C C . VAL A 1 90 ? 3.858 -2.520 7.860 1.00 98.44 90 VAL A C 1
ATOM 645 O O . VAL A 1 90 ? 3.630 -2.689 6.663 1.00 98.44 90 VAL A O 1
ATOM 648 N N . GLY A 1 91 ? 5.054 -2.770 8.385 1.00 97.94 91 GLY A N 1
ATOM 649 C CA . GLY A 1 91 ? 6.167 -3.348 7.627 1.00 97.94 91 GLY A CA 1
ATOM 650 C C . GLY A 1 91 ? 6.638 -4.673 8.214 1.00 97.94 91 GLY A C 1
ATOM 651 O O . GLY A 1 91 ? 6.248 -5.064 9.315 1.00 97.94 91 GLY A O 1
ATOM 652 N N . PHE A 1 92 ? 7.490 -5.373 7.465 1.00 97.50 92 PHE A N 1
ATOM 653 C CA . PHE A 1 92 ? 8.027 -6.690 7.831 1.00 97.50 92 PHE A CA 1
ATOM 654 C C . PHE A 1 92 ? 6.966 -7.729 8.250 1.00 97.50 92 PHE A C 1
ATOM 656 O O . PHE A 1 92 ? 7.259 -8.638 9.026 1.00 97.50 92 PHE A O 1
ATOM 663 N N . ALA A 1 93 ? 5.747 -7.641 7.710 1.00 96.50 93 ALA A N 1
ATOM 664 C CA . ALA A 1 93 ? 4.673 -8.581 8.013 1.00 96.50 93 ALA A CA 1
ATOM 665 C C . ALA A 1 93 ? 5.004 -9.986 7.476 1.00 96.50 93 ALA A C 1
ATOM 667 O O . ALA A 1 93 ? 5.173 -10.176 6.267 1.00 96.50 93 ALA A O 1
ATOM 668 N N . ARG A 1 94 ? 5.128 -10.973 8.373 1.00 93.19 94 ARG A N 1
ATOM 669 C CA . ARG A 1 94 ? 5.411 -12.384 8.064 1.00 93.19 94 ARG A CA 1
ATOM 670 C C . ARG A 1 94 ? 4.793 -13.315 9.105 1.00 93.19 94 ARG A C 1
ATOM 672 O O . ARG A 1 94 ? 5.191 -13.311 10.269 1.00 93.19 94 ARG A O 1
ATOM 679 N N . GLY A 1 95 ? 3.879 -14.180 8.665 1.00 89.44 95 GLY A N 1
ATOM 680 C CA . GLY A 1 95 ? 3.211 -15.139 9.546 1.00 89.44 95 GLY A CA 1
ATOM 681 C C . GLY A 1 95 ? 2.494 -14.418 10.687 1.00 89.44 95 GLY A C 1
ATOM 682 O O . GLY A 1 95 ? 1.593 -13.629 10.439 1.00 89.44 95 GLY A O 1
ATOM 683 N N . ARG A 1 96 ? 2.932 -14.662 11.927 1.00 89.06 96 ARG A N 1
ATOM 684 C CA . ARG A 1 96 ? 2.376 -14.045 13.146 1.00 89.06 96 ARG A CA 1
ATOM 685 C C . ARG A 1 96 ? 3.181 -12.843 13.661 1.00 89.06 96 ARG A C 1
ATOM 687 O O . ARG A 1 96 ? 3.049 -12.478 14.820 1.00 89.06 96 ARG A O 1
ATOM 694 N N . ARG A 1 97 ? 4.078 -12.274 12.849 1.00 92.56 97 ARG A N 1
ATOM 695 C CA . ARG A 1 97 ? 4.924 -11.131 13.231 1.00 92.56 97 ARG A CA 1
ATOM 696 C C . ARG A 1 97 ? 4.758 -9.986 12.248 1.00 92.56 97 ARG A C 1
ATOM 698 O O . ARG A 1 97 ? 4.682 -10.214 11.043 1.00 92.56 97 ARG A O 1
ATOM 705 N N . MET A 1 98 ? 4.749 -8.766 12.764 1.00 96.19 98 MET A N 1
ATOM 706 C CA . MET A 1 98 ? 4.705 -7.538 11.978 1.00 96.19 98 MET A CA 1
ATOM 707 C C . MET A 1 98 ? 5.186 -6.353 12.817 1.00 96.19 98 MET A C 1
ATOM 709 O O . MET A 1 98 ? 5.109 -6.404 14.042 1.00 96.19 98 MET A O 1
ATOM 713 N N . ASN A 1 99 ? 5.630 -5.285 12.156 1.00 97.25 99 ASN A N 1
ATOM 714 C CA . ASN A 1 99 ? 5.984 -4.028 12.807 1.00 97.25 99 ASN A CA 1
ATOM 715 C C . ASN A 1 99 ? 4.952 -2.969 12.435 1.00 97.25 99 ASN A C 1
ATOM 717 O O . ASN A 1 99 ? 4.864 -2.580 11.268 1.00 97.25 99 ASN A O 1
ATOM 721 N N . VAL A 1 100 ? 4.193 -2.497 13.418 1.00 97.81 100 VAL A N 1
ATOM 722 C CA . VAL A 1 100 ? 3.285 -1.359 13.252 1.00 97.81 100 VAL A CA 1
ATOM 723 C C . VAL A 1 100 ? 4.084 -0.084 13.479 1.00 97.81 100 VAL A C 1
ATOM 725 O O . VAL A 1 100 ? 4.666 0.090 14.546 1.00 97.81 100 VAL A O 1
ATOM 728 N N . TYR A 1 101 ? 4.143 0.786 12.474 1.00 98.19 101 TYR A N 1
ATOM 729 C CA . TYR A 1 101 ? 4.955 2.001 12.540 1.00 98.19 101 TYR A CA 1
ATOM 730 C C . TYR A 1 101 ? 4.149 3.259 12.855 1.00 98.19 101 TYR A C 1
ATOM 732 O O . TYR A 1 101 ? 4.662 4.128 13.547 1.00 98.19 101 TYR A O 1
ATOM 740 N N . THR A 1 102 ? 2.925 3.370 12.333 1.00 98.25 102 THR A N 1
ATOM 741 C CA . THR A 1 102 ? 2.090 4.577 12.451 1.00 98.25 102 THR A CA 1
ATOM 742 C C . THR A 1 102 ? 0.628 4.200 12.663 1.00 98.25 102 THR A C 1
ATOM 744 O O . THR A 1 102 ? 0.179 3.150 12.194 1.00 98.25 102 THR A O 1
ATOM 747 N N . ASN A 1 103 ? -0.129 5.078 13.331 1.00 97.56 103 ASN A N 1
ATOM 748 C CA . ASN A 1 103 ? -1.591 4.997 13.459 1.00 97.56 103 ASN A CA 1
ATOM 749 C C . ASN A 1 103 ? -2.106 3.594 13.854 1.00 97.56 103 ASN A C 1
ATOM 751 O O . ASN A 1 103 ? -2.980 3.025 13.194 1.00 97.56 103 ASN A O 1
ATOM 755 N N . SER A 1 104 ? -1.553 3.016 14.925 1.00 96.88 104 SER A N 1
ATOM 756 C CA . SER A 1 104 ? -1.843 1.641 15.372 1.00 96.88 104 SER A CA 1
ATOM 757 C C . SER A 1 104 ? -3.293 1.407 15.807 1.00 96.88 104 SER A C 1
ATOM 759 O O . SER A 1 104 ? -3.745 0.267 15.802 1.00 96.88 104 SER A O 1
ATOM 761 N N . HIS A 1 105 ? -4.044 2.470 16.108 1.00 95.44 105 HIS A N 1
ATOM 762 C CA . HIS A 1 105 ? -5.434 2.419 16.573 1.00 95.44 105 HIS A CA 1
ATOM 763 C C . HIS A 1 105 ? -6.405 1.685 15.624 1.00 95.44 105 HIS A C 1
ATOM 765 O O . HIS A 1 105 ? -7.486 1.289 16.050 1.00 95.44 105 HIS A O 1
ATOM 771 N N . ARG A 1 106 ? -6.043 1.480 14.347 1.00 93.06 106 ARG A N 1
ATOM 772 C CA . ARG A 1 106 ? -6.849 0.703 13.383 1.00 93.06 106 ARG A CA 1
ATOM 773 C C . ARG A 1 106 ? -6.643 -0.812 13.462 1.00 93.06 106 ARG A C 1
ATOM 775 O O . ARG A 1 106 ? -7.411 -1.559 12.860 1.00 93.06 106 ARG A O 1
ATOM 782 N N . ILE A 1 107 ? -5.607 -1.275 14.157 1.00 93.75 107 ILE A N 1
ATOM 783 C CA . ILE A 1 107 ? -5.215 -2.685 14.197 1.00 93.75 107 ILE A CA 1
ATOM 784 C C . ILE A 1 107 ? -5.643 -3.273 15.540 1.00 93.75 107 ILE A C 1
ATOM 786 O O . ILE A 1 107 ? -5.229 -2.807 16.597 1.00 93.75 107 ILE A O 1
ATOM 790 N N . LYS A 1 108 ? -6.477 -4.314 15.492 1.00 91.44 108 LYS A N 1
ATOM 791 C CA . LYS A 1 108 ? -6.952 -5.040 16.678 1.00 91.44 108 LYS A CA 1
ATOM 792 C C . LYS A 1 108 ? -6.033 -6.226 16.988 1.00 91.44 108 LYS A C 1
ATOM 794 O O . LYS A 1 108 ? -5.422 -6.776 16.075 1.00 91.44 108 LYS A O 1
ATOM 799 N N . GLY A 1 109 ? -5.982 -6.643 18.256 1.00 85.94 109 GLY A N 1
ATOM 800 C CA . GLY A 1 109 ? -5.217 -7.824 18.683 1.00 85.94 109 GLY A CA 1
ATOM 801 C C . GLY A 1 109 ? -3.699 -7.620 18.687 1.00 85.94 109 GLY A C 1
ATOM 802 O O . GLY A 1 109 ? -2.962 -8.538 18.342 1.00 85.94 109 GLY A O 1
ATOM 803 N N . LEU A 1 110 ? -3.246 -6.403 19.010 1.00 80.50 110 LEU A N 1
ATOM 804 C CA . LEU A 1 110 ? -1.827 -6.091 19.234 1.00 80.50 110 LEU A CA 1
ATOM 805 C C . LEU A 1 110 ? -1.353 -6.401 20.666 1.00 80.50 110 LEU A C 1
ATOM 807 O O . LEU A 1 110 ? -0.156 -6.287 20.927 1.00 80.50 110 LEU A O 1
ATOM 811 N N . GLU A 1 111 ? -2.282 -6.747 21.559 1.00 67.25 111 GLU A N 1
ATOM 812 C CA . GLU A 1 111 ? -2.046 -7.119 22.962 1.00 67.25 111 GLU A CA 1
ATOM 813 C C . GLU A 1 111 ? -1.728 -8.612 23.118 1.00 67.25 111 GLU A C 1
ATOM 815 O O . GLU A 1 111 ? -2.321 -9.427 22.369 1.00 67.25 111 GLU A O 1
#

Radius of gyration: 12.63 Å; Cα contacts (8 Å, |Δi|>4): 246; chains: 1; bounding box: 28×29×35 Å

Mean predicted aligned error: 2.33 Å

Secondary structure (DSSP, 8-state):
--EEEEEEETTS-EEEEEEESSHHHHHHHHHHHHHHTT--GGGEEEEESS-B-HHHHHHHHHTT--EEEESS-B-HHHHHHHHHHT-EEEEEEETTEEEEEE-GGG-----

Solvent-accessible surface area (backbone atoms only — not comparable to full-atom values): 5838 Å² total; per-residue (Å²): 123,75,19,47,17,31,34,22,36,89,88,68,49,69,80,41,78,24,70,28,72,45,53,65,57,3,43,51,50,32,53,51,51,32,64,76,63,77,44,71,39,63,62,24,34,40,42,30,60,40,59,44,37,44,69,54,44,50,50,34,48,74,55,44,25,47,33,40,36,15,50,22,59,66,40,70,62,17,51,58,50,20,67,76,66,62,24,21,38,32,25,50,44,52,95,97,44,64,44,76,76,33,60,59,89,81,60,80,82,85,119

Sequence (111 aa):
GTHSVGLFSQGGQAAIIAEDIGRHNALDKAIGHCLSHDQPLEDLFAASTGRISSDMALKCSRAQIPLIVSRGATTSLALAIAEKTGLSIVGFARGRRMNVYTNSHRIKGLE